Protein AF-A0A656K3R8-F1 (afdb_monomer)

Solvent-accessible surface area (backbone atoms only — not comparable to full-atom values): 5162 Å² total; per-residue (Å²): 130,58,72,66,59,55,52,45,51,52,50,17,71,71,46,28,64,57,10,51,79,77,46,58,64,72,65,72,66,46,93,69,83,71,54,73,69,50,43,59,58,57,60,46,23,24,62,45,18,33,52,54,49,70,75,60,67,91,65,60,70,67,32,44,48,43,13,36,44,72,56,42,31,65,88,28,84,27,36,81,81,35,39,43,54,86,69,49,88,132

Radius of gyration: 14.04 Å; Cα contacts (8 Å, |Δi|>4): 116; chains: 1; bounding box: 33×26×38 Å

Sequence (90 aa):
MPDEQVREAGVAGLMHDVGKMMIAPDVLNKPGRLTHEEFETMKAHPELGLKILKENQPVAAMVMDVCLHHHEKVDGSGYPHGLRGEQISL

InterPro domains:
  IPR003607 HD/PDEase domain [cd00077] (1-90)
  IPR037522 HD-GYP domain [PF13487] (1-90)
  IPR037522 HD-GYP domain [PS51832] (1-90)

pLDDT: mean 96.0, std 4.3, range [72.88, 98.75]

Organism: NCBI:txid1194405

Nearest PDB structures (foldseek):
  4me4-assembly1_B  TM=8.931E-01  e=4.136E-05  Persephonella marina EX-H1
  4r8z-assembly1_B  TM=8.145E-01  e=4.108E-04  Pseudomonas aeruginosa PAO1
  3tmc-assembly2_B  TM=8.395E-01  e=8.561E-02  Bdellovibrio bacteriovorus HD100

Mean predicted aligned error: 2.78 Å

Foldseek 3Di:
DPPVVVVLVVLLVVQLQVLLVVQDCCLSVPDDDDDPVSVVSSLCSLVSSLVVCVVDDDRDPVSNLSSNPVQADQCQP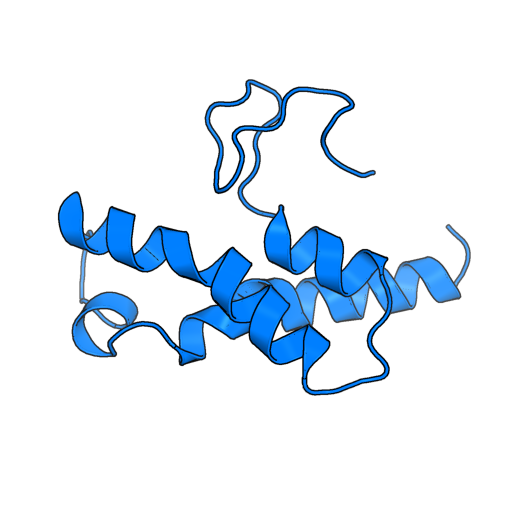GDDRSDHNPSRDD

Secondary structure (DSSP, 8-state):
--HHHHHHHHHHHHHTTGGGGGS-HHHHT-SSPPPHHHHHHHTTHHHHHHHHHHHS----HHHHHHHHHTT--TBS--SSS--BGGGS--

Structure (mmCIF, N/CA/C/O backbone):
data_AF-A0A656K3R8-F1
#
_entry.id   AF-A0A656K3R8-F1
#
loop_
_atom_site.group_PDB
_atom_site.id
_atom_site.type_symbol
_atom_site.label_atom_id
_atom_site.label_alt_id
_at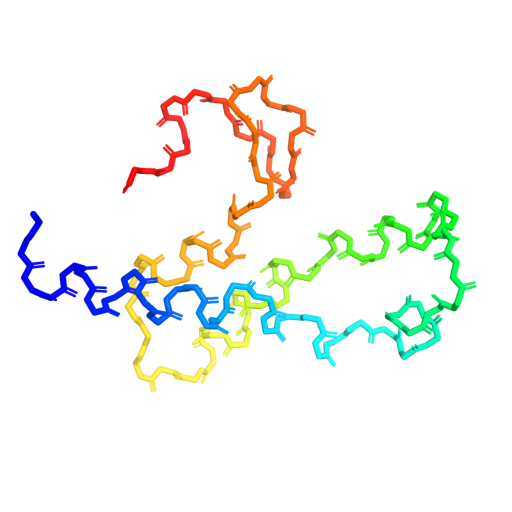om_site.label_comp_id
_atom_site.label_asym_id
_atom_site.label_entity_id
_atom_site.label_seq_id
_atom_site.pdbx_PDB_ins_code
_atom_site.Cartn_x
_atom_site.Cartn_y
_atom_site.Cartn_z
_atom_site.occupancy
_atom_site.B_iso_or_equiv
_atom_site.auth_seq_id
_atom_site.auth_comp_id
_atom_site.auth_asym_id
_atom_site.auth_atom_id
_atom_site.pdbx_PDB_model_num
ATOM 1 N N . MET A 1 1 ? 2.950 -5.379 -24.511 1.00 72.88 1 MET A N 1
ATOM 2 C CA . MET A 1 1 ? 3.899 -5.550 -23.393 1.00 72.88 1 MET A CA 1
ATOM 3 C C . MET A 1 1 ? 4.693 -6.818 -23.654 1.00 72.88 1 MET A C 1
ATOM 5 O O . MET A 1 1 ? 4.084 -7.761 -24.147 1.00 72.88 1 MET A O 1
ATOM 9 N N . PRO A 1 2 ? 6.009 -6.840 -23.407 1.00 92.25 2 PRO A N 1
ATOM 10 C CA . PRO A 1 2 ? 6.803 -8.066 -23.413 1.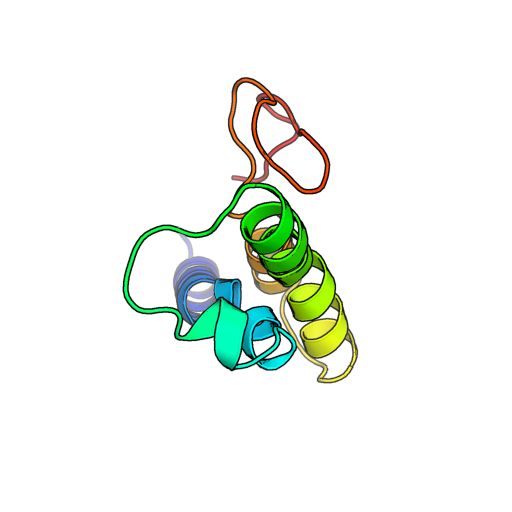00 92.25 2 PRO A CA 1
ATOM 11 C C . PRO A 1 2 ? 6.255 -9.093 -22.410 1.00 92.25 2 PRO A C 1
ATOM 13 O O . PRO A 1 2 ? 5.764 -8.704 -21.350 1.00 92.25 2 PRO A O 1
ATOM 16 N N . ASP A 1 3 ? 6.384 -10.385 -22.713 1.00 93.44 3 ASP A N 1
ATOM 17 C CA . ASP A 1 3 ? 5.866 -11.487 -21.881 1.00 93.44 3 ASP A CA 1
ATOM 18 C C . ASP A 1 3 ? 6.365 -11.431 -20.429 1.00 93.44 3 ASP A C 1
ATOM 20 O O . ASP A 1 3 ? 5.628 -11.729 -19.489 1.00 93.44 3 ASP A O 1
ATOM 24 N N . GLU A 1 4 ? 7.608 -10.992 -20.228 1.00 92.50 4 GLU A N 1
ATOM 25 C CA . GLU A 1 4 ? 8.190 -10.813 -18.900 1.00 92.50 4 GLU A CA 1
ATOM 26 C C . GLU A 1 4 ? 7.441 -9.765 -18.069 1.00 92.50 4 GLU A C 1
ATOM 28 O O . GLU A 1 4 ? 7.101 -10.040 -16.920 1.00 92.50 4 GLU A O 1
ATOM 33 N N . GLN A 1 5 ? 7.091 -8.619 -18.660 1.00 91.62 5 GLN A N 1
ATOM 34 C CA . GLN A 1 5 ? 6.325 -7.577 -17.967 1.00 91.62 5 GLN A CA 1
ATOM 35 C C . GLN A 1 5 ? 4.918 -8.058 -17.608 1.00 91.62 5 GLN A C 1
ATOM 37 O O . GLN A 1 5 ? 4.408 -7.737 -16.539 1.00 91.62 5 GLN A O 1
ATOM 42 N N . VAL A 1 6 ? 4.290 -8.858 -18.477 1.00 95.25 6 VAL A N 1
ATOM 43 C CA . VAL A 1 6 ? 2.973 -9.449 -18.193 1.00 95.25 6 VAL A CA 1
ATOM 44 C C . VAL A 1 6 ? 3.060 -10.400 -16.998 1.00 95.25 6 VAL A C 1
ATOM 46 O O . VAL A 1 6 ? 2.212 -10.358 -16.106 1.00 95.25 6 VAL A O 1
ATOM 49 N N . ARG A 1 7 ? 4.111 -11.227 -16.943 1.00 94.69 7 ARG A N 1
ATOM 50 C CA . ARG A 1 7 ? 4.362 -12.129 -15.813 1.00 94.69 7 ARG A CA 1
ATOM 51 C C . ARG A 1 7 ? 4.602 -11.354 -14.519 1.00 94.69 7 ARG A C 1
ATOM 53 O O . ARG A 1 7 ? 4.012 -11.695 -13.498 1.00 94.69 7 ARG A O 1
ATOM 60 N N . GLU A 1 8 ? 5.443 -10.326 -14.552 1.00 94.75 8 GLU A N 1
ATOM 61 C CA . GLU A 1 8 ? 5.730 -9.493 -13.382 1.00 94.75 8 GLU A CA 1
ATOM 62 C C . GLU A 1 8 ? 4.486 -8.753 -12.882 1.00 94.75 8 GLU A C 1
ATOM 64 O O . GLU A 1 8 ? 4.240 -8.758 -11.680 1.00 94.75 8 GLU A O 1
ATOM 69 N N . ALA A 1 9 ? 3.646 -8.227 -13.778 1.00 94.69 9 ALA A N 1
ATOM 70 C CA . ALA A 1 9 ? 2.382 -7.592 -13.408 1.00 94.69 9 ALA A CA 1
ATOM 71 C C . ALA A 1 9 ? 1.424 -8.592 -12.736 1.00 94.69 9 ALA A C 1
ATOM 73 O O . ALA A 1 9 ? 0.759 -8.263 -11.753 1.00 94.69 9 ALA A O 1
ATOM 74 N N . GLY A 1 10 ? 1.397 -9.842 -13.212 1.00 96.06 10 GLY A N 1
ATOM 75 C CA . GLY A 1 10 ? 0.657 -10.925 -12.563 1.00 96.06 10 GLY A CA 1
ATOM 76 C C . GLY A 1 10 ? 1.156 -11.209 -11.143 1.00 96.06 10 GLY A C 1
ATOM 77 O O . GLY A 1 10 ? 0.355 -11.314 -10.215 1.00 96.06 10 GLY A O 1
ATOM 78 N N . VAL A 1 11 ? 2.477 -11.278 -10.947 1.00 96.00 11 VAL A N 1
ATOM 79 C CA . VAL A 1 11 ? 3.075 -11.456 -9.611 1.00 96.00 11 VAL A CA 1
ATOM 80 C C . VAL A 1 11 ? 2.799 -10.246 -8.716 1.00 96.00 11 VAL A C 1
ATOM 82 O O . VAL A 1 11 ? 2.459 -10.425 -7.550 1.00 96.00 11 VAL A O 1
ATOM 85 N N . ALA A 1 12 ? 2.884 -9.029 -9.251 1.00 96.44 12 ALA A N 1
ATOM 86 C CA . ALA A 1 12 ? 2.561 -7.800 -8.537 1.00 96.44 12 ALA A CA 1
ATOM 87 C C . ALA A 1 12 ? 1.112 -7.817 -8.031 1.00 96.44 12 ALA A C 1
ATOM 89 O O . ALA A 1 12 ? 0.870 -7.579 -6.850 1.00 96.44 12 ALA A O 1
ATOM 90 N N . GLY A 1 13 ? 0.162 -8.217 -8.881 1.00 96.12 13 GLY A N 1
ATOM 91 C CA . GLY A 1 13 ? -1.236 -8.400 -8.493 1.00 96.12 13 GLY A CA 1
ATOM 92 C C . GLY A 1 13 ? -1.434 -9.452 -7.397 1.00 96.12 13 GLY A C 1
ATOM 93 O O . GLY A 1 13 ? -2.265 -9.258 -6.516 1.00 96.12 13 GLY A O 1
ATOM 94 N N . LEU A 1 14 ? -0.650 -10.533 -7.387 1.00 96.62 14 LEU A N 1
ATOM 95 C CA . LEU A 1 14 ? -0.712 -11.544 -6.323 1.00 96.62 14 LEU A CA 1
ATOM 96 C C . LEU A 1 14 ? -0.120 -11.056 -4.994 1.00 96.62 14 LEU A C 1
ATOM 98 O O . LEU A 1 14 ? -0.591 -11.461 -3.934 1.00 96.62 14 LEU A O 1
ATOM 102 N N . MET A 1 15 ? 0.910 -10.211 -5.049 1.00 97.12 15 MET A N 1
ATOM 103 C CA . MET A 1 15 ? 1.713 -9.838 -3.880 1.00 97.12 15 MET A CA 1
ATOM 104 C C . MET A 1 15 ? 1.376 -8.464 -3.298 1.00 97.12 15 MET A C 1
ATOM 106 O O . MET A 1 15 ? 1.843 -8.168 -2.201 1.00 97.12 15 MET A O 1
ATOM 110 N N . HIS A 1 16 ? 0.580 -7.634 -3.985 1.00 98.06 16 HIS A N 1
ATOM 111 C CA . HIS A 1 16 ? 0.357 -6.237 -3.587 1.00 98.06 16 HIS A CA 1
ATOM 112 C C . HIS A 1 16 ? -0.105 -6.082 -2.130 1.00 98.06 16 HIS A C 1
ATOM 114 O O . HIS A 1 16 ? 0.340 -5.178 -1.430 1.00 98.06 16 HIS A O 1
ATOM 120 N N . ASP A 1 17 ? -0.919 -7.028 -1.662 1.00 98.44 17 ASP A N 1
ATOM 121 C CA . ASP A 1 17 ? -1.562 -7.027 -0.351 1.00 98.44 17 ASP A CA 1
ATOM 122 C C . ASP A 1 17 ? -0.848 -7.888 0.711 1.00 98.44 17 ASP A C 1
ATOM 124 O O . ASP A 1 17 ? -1.364 -8.054 1.819 1.00 98.44 17 ASP A O 1
ATOM 128 N N . VAL A 1 18 ? 0.337 -8.448 0.422 1.00 97.88 18 VAL A N 1
ATOM 129 C CA . VAL A 1 18 ? 1.024 -9.402 1.324 1.00 97.88 18 VAL A CA 1
ATOM 130 C C . VAL A 1 18 ? 1.278 -8.827 2.724 1.00 97.88 18 VAL A C 1
ATOM 132 O O . VAL A 1 18 ? 1.230 -9.546 3.722 1.00 97.88 18 VAL A O 1
ATOM 135 N N . GLY A 1 19 ? 1.464 -7.509 2.831 1.00 98.12 19 GLY A N 1
ATOM 136 C CA . GLY A 1 19 ? 1.650 -6.832 4.112 1.00 98.12 19 GLY A CA 1
ATOM 137 C C . GLY A 1 19 ? 0.443 -6.891 5.049 1.00 98.12 19 GLY A C 1
ATOM 138 O O . GLY A 1 19 ? 0.612 -6.697 6.254 1.00 98.12 19 GLY A O 1
ATOM 139 N N . LYS A 1 20 ? -0.759 -7.236 4.557 1.00 98.38 20 LYS A N 1
ATOM 140 C CA . 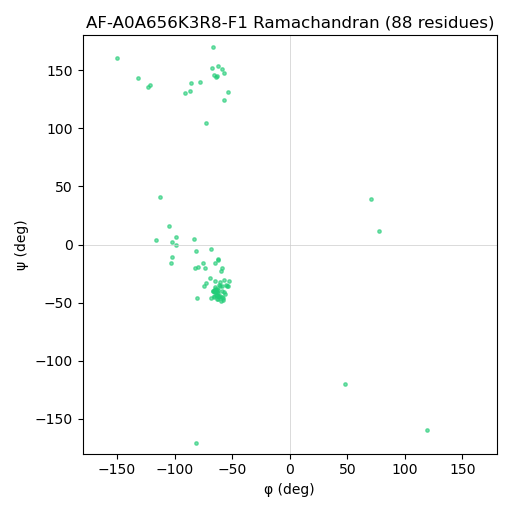LYS A 1 20 ? -1.942 -7.458 5.407 1.00 98.38 20 LYS A CA 1
ATOM 141 C C . LYS A 1 20 ? -1.728 -8.574 6.427 1.00 98.38 20 LYS A C 1
ATOM 143 O O . LYS A 1 20 ? -2.349 -8.542 7.483 1.00 98.38 20 LYS A O 1
ATOM 148 N N . MET A 1 21 ? -0.797 -9.499 6.172 1.00 96.88 21 MET A N 1
ATOM 149 C CA . MET A 1 21 ? -0.383 -10.532 7.132 1.00 96.88 21 MET A CA 1
ATOM 150 C C . MET A 1 21 ? 0.162 -9.961 8.451 1.00 96.88 21 MET A C 1
ATOM 152 O O . MET A 1 21 ? 0.181 -10.665 9.457 1.00 96.88 21 MET A O 1
ATOM 156 N N . MET A 1 22 ? 0.598 -8.698 8.451 1.00 97.56 22 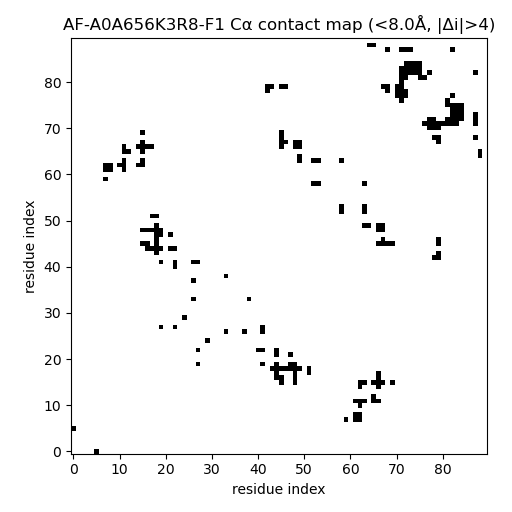MET A N 1
ATOM 157 C CA . MET A 1 22 ? 1.141 -8.004 9.621 1.00 97.56 22 MET A CA 1
ATOM 158 C C . MET A 1 22 ? 0.115 -7.094 10.311 1.00 97.56 22 MET A C 1
ATOM 160 O O . MET A 1 22 ? 0.440 -6.457 11.312 1.00 97.56 22 MET A O 1
ATOM 164 N N . ILE A 1 23 ? -1.114 -7.018 9.794 1.00 98.06 23 ILE A N 1
ATOM 165 C CA . ILE A 1 23 ? -2.202 -6.248 10.398 1.00 98.06 23 ILE A CA 1
ATOM 166 C C . ILE A 1 23 ? -2.898 -7.105 11.457 1.00 98.06 23 ILE A C 1
ATOM 168 O O . ILE A 1 23 ? -3.128 -8.299 11.259 1.00 98.06 23 ILE A O 1
ATOM 172 N N . ALA A 1 24 ? -3.248 -6.491 12.591 1.00 95.94 24 ALA A N 1
ATOM 173 C CA . ALA A 1 24 ? -3.928 -7.176 13.685 1.00 95.94 24 ALA A CA 1
ATOM 174 C C . ALA A 1 24 ? -5.209 -7.884 13.186 1.00 95.94 24 ALA A C 1
ATOM 176 O O . ALA A 1 24 ? -6.022 -7.237 12.516 1.00 95.94 24 ALA A O 1
ATOM 177 N N . PRO A 1 25 ? -5.437 -9.172 13.523 1.00 96.81 25 PRO A N 1
ATOM 178 C CA . PRO A 1 25 ? -6.573 -9.938 13.009 1.00 96.81 25 PRO A CA 1
ATOM 179 C C . PRO A 1 25 ? -7.940 -9.300 13.263 1.00 96.81 25 PRO A C 1
ATOM 181 O O . PRO A 1 25 ? -8.806 -9.394 12.396 1.00 96.81 25 PRO A O 1
ATOM 184 N N . ASP A 1 26 ? -8.118 -8.622 14.400 1.00 96.81 26 ASP A N 1
ATOM 185 C CA . ASP A 1 26 ? -9.374 -7.950 14.758 1.00 96.81 26 ASP A CA 1
ATOM 186 C C . ASP A 1 26 ? -9.660 -6.724 13.881 1.00 96.81 26 ASP A C 1
ATOM 188 O O . ASP A 1 26 ? -10.820 -6.409 13.631 1.00 96.81 26 ASP A O 1
ATOM 192 N N . VAL A 1 27 ? -8.615 -6.055 13.376 1.00 97.75 27 VAL A N 1
ATOM 193 C CA . VAL A 1 27 ? -8.738 -4.961 12.400 1.00 97.75 27 VAL A CA 1
ATOM 194 C C . VAL A 1 27 ? -8.930 -5.536 10.999 1.00 97.75 27 VAL A C 1
ATOM 196 O O . VAL A 1 27 ? -9.822 -5.110 10.271 1.00 97.75 27 VAL A O 1
ATOM 199 N N . LEU A 1 28 ? -8.122 -6.533 10.626 1.00 97.81 28 LEU A N 1
ATOM 200 C CA . LEU A 1 28 ? -8.149 -7.145 9.297 1.00 97.81 28 LEU A CA 1
ATOM 201 C C . LEU A 1 28 ? -9.486 -7.830 8.984 1.00 97.81 28 LEU A C 1
ATOM 203 O O . LEU A 1 28 ? -9.994 -7.703 7.874 1.00 97.81 28 LEU A O 1
ATOM 207 N N . ASN A 1 29 ? -10.055 -8.539 9.960 1.00 97.44 29 ASN A N 1
ATOM 208 C CA . ASN A 1 29 ? -11.265 -9.348 9.791 1.00 97.44 29 ASN A CA 1
ATOM 209 C C . ASN A 1 29 ? -12.508 -8.698 10.407 1.00 97.44 29 ASN A C 1
ATOM 211 O O . ASN A 1 29 ? -13.510 -9.381 10.636 1.00 97.44 29 ASN A O 1
ATOM 215 N N . LYS A 1 30 ? -12.459 -7.395 10.708 1.00 97.31 30 LYS A N 1
ATOM 216 C CA . LYS A 1 30 ? -13.573 -6.702 11.350 1.00 97.31 30 LYS A CA 1
ATOM 217 C C . LYS A 1 30 ? -14.850 -6.833 10.508 1.00 97.31 30 LYS A C 1
ATOM 219 O O . LYS A 1 30 ? -14.864 -6.410 9.349 1.00 97.31 30 LYS A O 1
ATOM 224 N N . PRO A 1 31 ? -15.960 -7.342 11.070 1.00 95.88 31 PRO A N 1
ATOM 225 C CA . PRO A 1 31 ? -17.232 -7.339 10.367 1.00 95.88 31 PRO A CA 1
ATOM 226 C C . PRO A 1 31 ? -17.787 -5.908 10.327 1.00 95.88 31 PRO A C 1
ATOM 228 O O . PRO A 1 31 ? -18.292 -5.391 11.322 1.00 95.88 31 PRO A O 1
ATOM 231 N N . GLY A 1 32 ? -17.690 -5.256 9.167 1.00 96.19 32 GLY A N 1
ATOM 232 C CA . GLY A 1 32 ? -18.231 -3.916 8.931 1.00 96.19 32 GLY A CA 1
ATOM 233 C C . GLY A 1 32 ? -17.165 -2.890 8.553 1.00 96.19 32 GLY A C 1
ATOM 234 O O . GLY A 1 32 ? -16.093 -3.228 8.064 1.00 96.19 32 GLY A O 1
ATOM 235 N N . ARG A 1 33 ? -17.489 -1.604 8.727 1.00 97.31 33 ARG A N 1
ATOM 236 C CA . ARG A 1 33 ? -16.556 -0.514 8.413 1.00 97.31 33 ARG A CA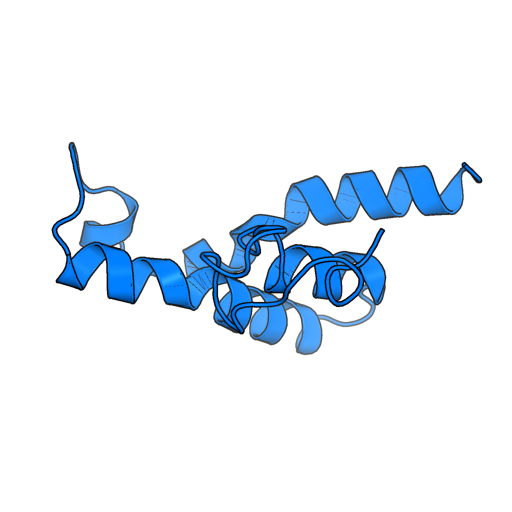 1
ATOM 237 C C . ARG A 1 33 ? -15.517 -0.367 9.520 1.00 97.31 33 ARG A C 1
ATOM 239 O O . ARG A 1 33 ? -15.863 -0.421 10.701 1.00 97.31 33 ARG A O 1
ATOM 246 N N . LEU A 1 34 ? -14.275 -0.116 9.116 1.00 98.19 34 LEU A N 1
ATOM 247 C CA . LEU A 1 34 ? -13.222 0.303 10.031 1.00 98.19 34 LEU A CA 1
ATOM 248 C C . LEU A 1 34 ? -13.546 1.689 10.601 1.00 98.19 34 LEU A C 1
ATOM 250 O O . LEU A 1 34 ? -14.121 2.543 9.917 1.00 98.19 34 LEU A O 1
ATOM 254 N N . THR A 1 35 ? -13.168 1.912 11.855 1.00 98.31 35 THR A N 1
ATOM 255 C CA . THR A 1 35 ? -13.051 3.261 12.407 1.00 98.31 35 THR A CA 1
ATOM 256 C C . THR A 1 35 ? -11.904 3.998 11.715 1.00 98.31 35 THR A C 1
ATOM 258 O O . THR A 1 35 ? -11.109 3.409 10.980 1.00 98.31 35 THR A O 1
ATOM 261 N N . HIS A 1 36 ? -11.798 5.305 11.952 1.00 98.00 36 HIS A N 1
ATOM 262 C CA . HIS A 1 36 ? -10.690 6.084 11.411 1.00 98.00 36 HIS A CA 1
ATOM 263 C C . HIS A 1 36 ? -9.326 5.549 11.884 1.00 98.00 36 HIS A C 1
ATOM 265 O O . HIS A 1 36 ? -8.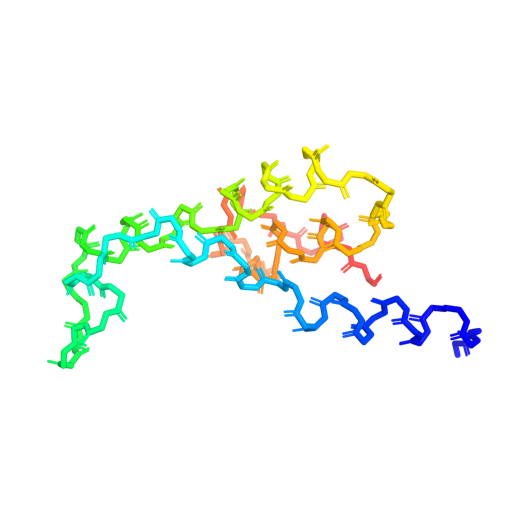443 5.334 11.064 1.00 98.00 36 HIS A O 1
ATOM 271 N N . GLU A 1 37 ? -9.182 5.246 13.174 1.00 97.75 37 GLU A N 1
ATOM 272 C CA . GLU A 1 37 ? -7.936 4.728 13.765 1.00 97.75 37 GLU A CA 1
ATOM 273 C C . GLU A 1 37 ? -7.563 3.334 13.234 1.00 97.75 37 GLU A C 1
ATOM 275 O O . GLU A 1 37 ? -6.402 3.049 12.932 1.00 97.75 37 GLU A O 1
ATOM 280 N N . GLU A 1 38 ? -8.560 2.465 13.062 1.00 98.25 38 GLU A N 1
ATOM 281 C CA . GLU A 1 38 ? -8.375 1.144 12.458 1.00 98.25 38 GLU A CA 1
ATOM 282 C C . GLU A 1 38 ? -7.948 1.255 10.993 1.00 98.25 38 GLU A C 1
ATOM 284 O O . GLU A 1 38 ? -7.087 0.504 10.534 1.00 98.25 38 GLU A O 1
ATOM 289 N N . PHE A 1 39 ? -8.517 2.212 10.258 1.00 98.00 39 PHE A N 1
ATOM 290 C CA . PHE A 1 39 ? -8.118 2.478 8.883 1.00 98.00 39 PHE A CA 1
ATOM 291 C C . PHE A 1 39 ? -6.690 3.032 8.797 1.00 98.00 39 PHE A C 1
ATOM 293 O O . PHE A 1 39 ? -5.931 2.589 7.941 1.00 98.00 39 PHE A O 1
ATOM 300 N N . GLU A 1 40 ? -6.279 3.921 9.706 1.00 97.38 40 GLU A N 1
ATOM 301 C CA . GLU A 1 40 ? -4.884 4.382 9.777 1.00 97.38 40 GLU A CA 1
ATOM 302 C C . GLU A 1 40 ? -3.909 3.234 10.075 1.00 97.38 40 GLU A C 1
ATOM 304 O O . GLU A 1 40 ? -2.831 3.176 9.490 1.00 97.38 40 GLU A O 1
ATOM 309 N N . THR A 1 41 ? -4.317 2.252 10.885 1.00 97.12 41 THR A N 1
ATOM 310 C CA . THR A 1 41 ? -3.537 1.017 11.079 1.00 97.12 41 THR A CA 1
ATOM 311 C C . THR A 1 41 ? -3.471 0.187 9.794 1.00 97.12 41 THR A C 1
ATOM 313 O O . THR A 1 41 ? -2.399 -0.269 9.400 1.00 97.12 41 THR A O 1
ATOM 316 N N . MET A 1 42 ? -4.601 0.012 9.100 1.00 98.25 42 MET A N 1
ATOM 317 C CA . MET A 1 42 ? -4.666 -0.717 7.827 1.00 98.25 42 MET A CA 1
ATOM 318 C C . MET A 1 42 ? -3.757 -0.094 6.757 1.00 98.25 42 MET A C 1
ATOM 320 O O . MET A 1 42 ? -3.147 -0.823 5.976 1.00 98.25 42 MET A O 1
ATOM 324 N N . LYS A 1 43 ? -3.615 1.237 6.734 1.00 98.31 43 LYS A N 1
ATOM 325 C CA . LYS A 1 43 ? -2.764 1.961 5.773 1.00 98.31 43 LYS A CA 1
ATOM 326 C C . LYS A 1 43 ? -1.273 1.625 5.873 1.00 98.31 43 LYS A C 1
ATOM 328 O O . LYS A 1 43 ? -0.541 1.941 4.943 1.00 98.31 43 LYS A O 1
ATOM 333 N N . ALA A 1 44 ? -0.825 0.953 6.934 1.00 98.06 44 ALA A N 1
ATOM 334 C CA . ALA A 1 44 ? 0.559 0.499 7.067 1.00 98.06 44 ALA A CA 1
ATOM 335 C C . ALA A 1 44 ? 0.897 -0.727 6.192 1.00 98.06 44 ALA A C 1
ATOM 337 O O . ALA A 1 44 ? 2.073 -1.032 5.986 1.00 98.06 44 ALA A O 1
ATOM 338 N N . HIS A 1 45 ? -0.101 -1.459 5.673 1.00 98.75 45 HIS A N 1
ATOM 339 C CA . HIS A 1 45 ? 0.157 -2.715 4.961 1.00 98.75 45 HIS A CA 1
ATOM 340 C C . HIS A 1 45 ? 1.043 -2.594 3.699 1.00 98.75 45 HIS A C 1
ATOM 342 O O . HIS A 1 45 ? 1.800 -3.536 3.475 1.00 98.75 45 HIS A O 1
ATOM 348 N N . PRO A 1 46 ? 1.056 -1.504 2.901 1.00 98.62 46 PRO A N 1
ATOM 349 C CA . PRO A 1 46 ? 1.951 -1.415 1.744 1.00 98.62 46 PRO A CA 1
ATOM 350 C C . PRO A 1 46 ? 3.431 -1.383 2.159 1.00 98.62 46 PRO A C 1
ATOM 352 O O . PRO A 1 46 ? 4.255 -2.123 1.622 1.00 98.62 46 PRO A O 1
ATOM 355 N N . GLU A 1 47 ? 3.776 -0.595 3.184 1.00 98.56 47 GLU A N 1
ATOM 356 C CA . GLU A 1 47 ? 5.148 -0.512 3.708 1.00 98.56 47 GLU A CA 1
ATOM 357 C C . GLU A 1 47 ? 5.590 -1.825 4.371 1.00 98.56 47 GLU A C 1
ATOM 359 O O . GLU A 1 47 ? 6.723 -2.282 4.189 1.00 98.56 47 GLU A O 1
ATOM 364 N N . LEU A 1 48 ? 4.680 -2.472 5.108 1.00 98.44 48 LEU A N 1
ATOM 365 C CA . LEU A 1 48 ? 4.918 -3.794 5.695 1.00 98.44 48 LEU A CA 1
ATOM 366 C C . LEU A 1 48 ? 5.114 -4.858 4.605 1.00 98.44 48 LEU A C 1
ATOM 368 O O . LEU A 1 48 ? 5.999 -5.705 4.730 1.00 98.44 48 LEU A O 1
ATOM 372 N N . GLY A 1 49 ? 4.345 -4.786 3.517 1.00 98.12 49 GLY A N 1
ATOM 373 C CA . GLY A 1 49 ? 4.485 -5.659 2.354 1.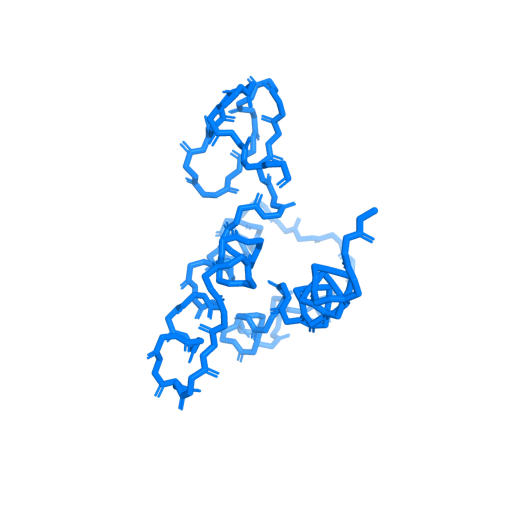00 98.12 49 GLY A CA 1
ATOM 374 C C . GLY A 1 49 ? 5.843 -5.493 1.678 1.00 98.12 49 GLY A C 1
ATOM 375 O O . GLY A 1 49 ? 6.552 -6.480 1.476 1.00 98.12 49 GLY A O 1
ATOM 376 N N . LEU A 1 50 ? 6.277 -4.251 1.441 1.00 98.06 50 LEU A N 1
ATOM 377 C CA . LEU A 1 50 ? 7.615 -3.967 0.916 1.00 98.06 50 LEU A CA 1
ATOM 378 C C . LEU A 1 50 ? 8.716 -4.560 1.804 1.00 98.06 50 LEU A C 1
ATOM 380 O O . LEU A 1 50 ? 9.687 -5.120 1.288 1.00 98.06 50 LEU A O 1
ATOM 384 N N . LYS A 1 51 ? 8.584 -4.441 3.131 1.00 97.56 51 LYS A N 1
ATOM 385 C CA . LYS A 1 51 ? 9.544 -5.020 4.077 1.00 97.56 51 LYS A CA 1
ATOM 386 C C . LYS A 1 51 ? 9.634 -6.541 3.916 1.00 97.56 51 LYS A C 1
ATOM 388 O O . LYS A 1 51 ? 10.739 -7.056 3.762 1.00 97.56 51 LYS A O 1
ATOM 393 N N . ILE A 1 52 ? 8.494 -7.233 3.866 1.00 97.06 52 ILE A N 1
ATOM 394 C CA . ILE A 1 52 ? 8.436 -8.688 3.646 1.00 97.06 52 ILE A CA 1
ATOM 395 C C . ILE A 1 52 ? 9.112 -9.064 2.322 1.00 97.06 52 ILE A C 1
ATOM 397 O O . ILE A 1 52 ? 9.946 -9.969 2.288 1.00 97.06 52 ILE A O 1
ATOM 401 N N . LEU A 1 53 ? 8.794 -8.363 1.231 1.00 96.50 53 LEU A N 1
ATOM 402 C CA . LEU A 1 53 ? 9.348 -8.665 -0.092 1.00 96.50 53 LEU A CA 1
ATOM 403 C C . LEU A 1 53 ? 10.867 -8.446 -0.154 1.00 96.50 53 LEU A C 1
ATOM 405 O O . LEU A 1 53 ? 11.577 -9.250 -0.758 1.00 96.50 53 LEU A O 1
ATOM 409 N N . LYS A 1 54 ? 11.386 -7.405 0.513 1.00 95.62 54 LYS A N 1
ATOM 410 C CA . LYS A 1 54 ? 12.832 -7.135 0.595 1.00 95.62 54 LYS A CA 1
ATOM 411 C C . LYS A 1 54 ? 13.605 -8.220 1.341 1.00 95.62 54 LYS A C 1
ATOM 413 O O . LYS A 1 54 ? 14.766 -8.449 1.011 1.00 95.62 54 LYS A O 1
ATOM 418 N N . GLU A 1 55 ? 12.985 -8.866 2.323 1.00 94.19 55 GLU A N 1
ATOM 419 C CA . GLU A 1 55 ? 13.603 -9.932 3.121 1.00 94.19 55 GLU A CA 1
ATOM 420 C C . GLU A 1 55 ? 13.616 -11.293 2.390 1.00 94.19 55 GLU A C 1
ATOM 422 O O . GLU A 1 55 ? 14.440 -12.145 2.711 1.00 94.19 55 GLU A O 1
ATOM 427 N N . ASN A 1 56 ? 12.768 -11.491 1.369 1.00 85.88 56 ASN A N 1
ATOM 428 C CA . ASN A 1 56 ? 12.550 -12.780 0.690 1.00 85.88 56 ASN A CA 1
ATOM 429 C C . ASN A 1 56 ? 13.046 -12.801 -0.775 1.00 85.88 56 ASN A C 1
ATOM 431 O O . ASN A 1 56 ? 12.376 -13.321 -1.666 1.00 85.88 56 ASN A O 1
ATOM 435 N N . GLN A 1 57 ? 14.215 -12.211 -1.047 1.00 82.00 57 GLN A N 1
ATOM 436 C CA . GLN A 1 57 ? 14.781 -12.094 -2.401 1.00 82.00 57 GLN A CA 1
ATOM 437 C C . GLN A 1 57 ? 15.014 -13.446 -3.114 1.00 82.00 57 GLN A C 1
ATOM 439 O O . GLN A 1 57 ? 15.343 -14.433 -2.451 1.00 82.00 57 GLN A O 1
ATOM 444 N N . PRO A 1 58 ? 14.951 -13.489 -4.467 1.00 88.56 58 PRO A N 1
ATOM 445 C CA . PRO A 1 58 ? 14.791 -12.356 -5.393 1.00 88.56 58 PRO A CA 1
ATOM 446 C C . PRO A 1 58 ? 13.327 -12.020 -5.743 1.00 88.56 58 PRO A C 1
ATOM 448 O O . PRO A 1 58 ? 12.571 -12.879 -6.189 1.00 88.56 58 PRO A O 1
ATOM 451 N N . VAL A 1 59 ? 12.956 -10.736 -5.625 1.00 93.94 59 VAL A N 1
ATOM 452 C CA . VAL A 1 59 ? 11.662 -10.172 -6.062 1.00 93.94 59 VAL A CA 1
ATOM 453 C C . VAL A 1 59 ? 11.926 -9.025 -7.040 1.00 93.94 59 VAL A C 1
ATOM 455 O O . VAL A 1 59 ? 12.806 -8.198 -6.800 1.00 93.94 59 VAL A O 1
ATOM 458 N N . ALA A 1 60 ? 11.181 -8.973 -8.148 1.00 94.94 60 ALA A N 1
ATOM 459 C CA . ALA A 1 60 ? 11.331 -7.928 -9.158 1.00 94.94 60 ALA A CA 1
ATOM 460 C C . ALA A 1 60 ? 11.001 -6.534 -8.595 1.00 94.94 60 ALA A C 1
ATOM 462 O O . ALA A 1 60 ? 10.090 -6.378 -7.780 1.00 94.94 60 ALA A O 1
ATOM 463 N N . ALA A 1 61 ? 11.714 -5.506 -9.064 1.00 94.50 61 ALA A N 1
ATOM 464 C CA . ALA A 1 61 ? 11.526 -4.131 -8.596 1.00 94.50 61 ALA A CA 1
ATOM 465 C C . ALA A 1 61 ? 10.094 -3.623 -8.824 1.00 94.50 61 ALA A C 1
ATOM 467 O O . ALA A 1 61 ? 9.526 -3.005 -7.930 1.00 94.50 61 ALA A O 1
ATOM 468 N N . MET A 1 62 ? 9.487 -3.959 -9.967 1.00 94.88 62 MET A N 1
ATOM 469 C CA . MET A 1 62 ? 8.100 -3.596 -10.271 1.00 94.88 62 MET A CA 1
ATOM 470 C C . MET A 1 62 ? 7.100 -4.216 -9.283 1.00 94.88 62 MET A C 1
ATOM 472 O O . MET A 1 62 ? 6.185 -3.541 -8.831 1.00 94.88 62 MET A O 1
ATOM 476 N N . VAL A 1 63 ? 7.307 -5.468 -8.863 1.00 96.62 63 VAL A N 1
ATOM 477 C CA . VAL A 1 63 ? 6.446 -6.126 -7.862 1.00 96.62 63 VAL A CA 1
ATOM 478 C C . VAL A 1 63 ? 6.514 -5.400 -6.516 1.00 96.62 63 VAL A C 1
ATOM 480 O O . VAL A 1 63 ? 5.486 -5.182 -5.877 1.00 96.62 63 VAL A O 1
ATOM 483 N N . MET A 1 64 ? 7.719 -5.009 -6.092 1.00 97.25 64 MET A N 1
ATOM 484 C CA . MET A 1 64 ? 7.919 -4.247 -4.855 1.00 97.25 64 MET A CA 1
ATOM 485 C C . MET A 1 64 ? 7.292 -2.853 -4.926 1.00 97.25 64 MET A C 1
ATOM 487 O O . MET A 1 64 ? 6.698 -2.401 -3.950 1.00 97.25 64 MET A O 1
ATOM 491 N N . ASP A 1 65 ? 7.417 -2.191 -6.071 1.00 97.38 65 ASP A N 1
ATOM 492 C CA . ASP A 1 65 ? 6.881 -0.854 -6.288 1.00 97.38 65 ASP A CA 1
ATOM 493 C C . ASP A 1 65 ? 5.344 -0.842 -6.308 1.00 97.38 65 ASP A C 1
ATOM 495 O O . ASP A 1 65 ? 4.729 -0.075 -5.568 1.00 97.38 65 ASP A O 1
ATOM 499 N N . VAL A 1 66 ? 4.712 -1.777 -7.028 1.00 97.50 66 VAL A N 1
ATOM 500 C CA . VAL A 1 66 ? 3.251 -1.954 -6.992 1.00 97.50 66 VAL A CA 1
ATOM 501 C C . VAL A 1 66 ? 2.779 -2.289 -5.575 1.00 97.50 66 VAL A C 1
ATOM 503 O O . VAL A 1 66 ? 1.811 -1.704 -5.097 1.00 97.50 66 VAL A O 1
ATOM 506 N N . CYS A 1 67 ? 3.467 -3.183 -4.859 1.00 98.12 67 CYS A N 1
ATOM 507 C CA . CYS A 1 67 ? 3.114 -3.493 -3.472 1.00 98.12 67 CYS A CA 1
ATOM 508 C C . CYS A 1 67 ? 3.127 -2.248 -2.576 1.00 98.12 67 CYS A C 1
ATOM 510 O O . CYS A 1 67 ? 2.198 -2.062 -1.795 1.00 98.12 67 CYS A O 1
ATOM 512 N N . LEU A 1 68 ? 4.107 -1.358 -2.739 1.00 98.44 68 LEU A N 1
ATOM 513 C CA . LEU A 1 68 ? 4.214 -0.139 -1.941 1.00 98.44 68 LEU A CA 1
ATOM 514 C C . LEU A 1 68 ? 3.198 0.944 -2.336 1.00 98.44 68 LEU A C 1
ATOM 516 O O . LEU A 1 68 ? 2.712 1.662 -1.465 1.00 98.44 68 LEU A O 1
ATOM 520 N N . HIS A 1 69 ? 2.884 1.068 -3.628 1.00 98.50 69 HIS A N 1
ATOM 521 C CA . HIS A 1 69 ? 2.190 2.237 -4.174 1.00 98.50 69 HIS A CA 1
ATOM 522 C C . HIS A 1 69 ? 0.798 1.955 -4.764 1.00 98.50 69 HIS A C 1
ATOM 524 O O . HIS A 1 69 ? 0.161 2.877 -5.264 1.00 98.50 69 HIS A O 1
ATOM 530 N N . HIS A 1 70 ? 0.258 0.733 -4.685 1.00 97.81 70 HIS A N 1
ATOM 531 C CA . HIS A 1 70 ? -1.063 0.402 -5.257 1.00 97.81 70 HIS A CA 1
ATOM 532 C C . HIS A 1 70 ? -2.253 1.180 -4.652 1.00 97.81 70 HIS A C 1
ATOM 534 O O . HIS A 1 70 ? -3.356 1.146 -5.201 1.00 97.81 70 HIS A O 1
ATOM 540 N N . HIS A 1 71 ? -2.051 1.877 -3.530 1.00 98.12 71 HIS A N 1
ATOM 541 C CA . HIS A 1 71 ? -3.031 2.778 -2.920 1.00 98.12 71 HIS A CA 1
ATOM 542 C C . HIS A 1 71 ? -2.763 4.270 -3.164 1.00 98.12 71 HIS A C 1
ATOM 544 O O . HIS A 1 71 ? -3.535 5.121 -2.701 1.00 98.12 71 HIS A O 1
ATOM 550 N N . GLU A 1 72 ? -1.719 4.598 -3.921 1.00 98.38 72 GLU A N 1
ATOM 551 C CA . GLU A 1 72 ? -1.497 5.948 -4.414 1.00 98.38 72 GLU A CA 1
ATOM 552 C C . GLU A 1 72 ? -2.572 6.338 -5.430 1.00 98.38 72 GLU A C 1
ATOM 554 O O . GLU A 1 72 ? -3.183 5.505 -6.104 1.00 98.38 72 GLU A O 1
ATOM 559 N N . LYS A 1 73 ? -2.844 7.639 -5.518 1.00 97.94 73 LYS A N 1
ATOM 560 C CA . LYS A 1 73 ? -3.873 8.190 -6.402 1.00 97.94 73 LYS A CA 1
ATOM 561 C C . LYS A 1 73 ? -3.294 9.352 -7.174 1.00 97.94 73 LYS A C 1
ATOM 563 O O . LYS A 1 73 ? -2.569 10.157 -6.611 1.00 97.94 73 LYS A O 1
ATOM 568 N N . VAL A 1 74 ? -3.686 9.491 -8.436 1.00 97.56 74 VAL A N 1
ATOM 569 C CA . VAL A 1 74 ? -3.171 10.527 -9.350 1.00 97.56 74 VAL A CA 1
ATOM 570 C C . VAL A 1 74 ? -3.280 11.949 -8.775 1.00 97.56 74 VAL A C 1
ATOM 572 O O . VAL A 1 74 ? -2.420 12.785 -9.047 1.00 97.56 74 VAL A O 1
ATOM 575 N N . ASP A 1 75 ? -4.299 12.220 -7.954 1.00 98.00 75 ASP A N 1
ATOM 576 C CA . ASP A 1 75 ? -4.526 13.511 -7.291 1.00 98.00 75 ASP A CA 1
ATOM 577 C C . ASP A 1 75 ? -3.691 13.735 -6.008 1.00 98.00 75 ASP A C 1
ATOM 579 O O . ASP A 1 75 ? -3.711 14.826 -5.432 1.00 98.00 75 ASP A O 1
ATOM 583 N N . GLY A 1 76 ? -2.936 12.731 -5.558 1.00 97.88 76 GLY A N 1
ATOM 584 C CA . GLY A 1 76 ? -2.138 12.754 -4.331 1.00 97.88 76 GLY A CA 1
ATOM 585 C C . GLY A 1 76 ? -2.934 12.557 -3.046 1.00 97.88 76 GLY A C 1
ATOM 586 O O . GLY A 1 76 ? -2.395 12.790 -1.969 1.00 97.88 76 GLY A O 1
ATOM 587 N N . SER A 1 77 ? -4.205 12.150 -3.123 1.00 97.81 77 SER A N 1
ATOM 588 C CA . SER A 1 77 ? -5.011 11.788 -1.943 1.00 97.81 77 SER A CA 1
ATOM 589 C C . SER A 1 77 ? -4.788 10.341 -1.472 1.00 97.81 77 SER A C 1
ATOM 591 O O . SER A 1 77 ? -5.503 9.853 -0.591 1.00 97.81 77 SER A O 1
ATOM 593 N N . GLY A 1 78 ? -3.845 9.637 -2.104 1.00 98.00 78 GLY A N 1
ATOM 594 C CA . GLY A 1 78 ? -3.441 8.276 -1.772 1.00 98.00 78 GLY A CA 1
ATOM 595 C C . GLY A 1 78 ? -2.451 8.196 -0.609 1.00 98.00 78 GLY A C 1
ATOM 596 O O . GLY A 1 78 ? -2.220 9.167 0.112 1.00 98.00 78 GLY A O 1
ATOM 597 N N . TYR A 1 79 ? -1.916 6.999 -0.399 1.00 98.44 79 TYR A N 1
ATOM 598 C CA . TYR A 1 79 ? -0.948 6.677 0.649 1.00 98.44 79 TYR A CA 1
ATOM 599 C C . TYR A 1 79 ? -0.042 5.524 0.164 1.00 98.44 79 TYR A C 1
ATOM 601 O O . TYR A 1 79 ? -0.455 4.800 -0.749 1.00 98.44 79 TYR A O 1
ATOM 609 N N . PRO A 1 80 ? 1.146 5.303 0.762 1.00 97.88 80 PRO A N 1
ATOM 610 C CA . PRO A 1 80 ? 1.692 5.945 1.968 1.00 97.88 80 PRO A CA 1
ATOM 611 C C . PRO A 1 80 ? 2.362 7.312 1.753 1.00 97.88 80 PRO A C 1
ATOM 613 O O . PRO A 1 80 ? 2.489 8.073 2.710 1.00 97.88 80 PRO A O 1
ATOM 616 N N . HIS A 1 81 ? 2.774 7.651 0.533 1.00 98.25 81 HIS A N 1
ATOM 617 C CA . HIS A 1 81 ? 3.614 8.816 0.243 1.00 98.25 81 HIS A CA 1
ATOM 618 C C . HIS A 1 81 ? 2.849 10.008 -0.350 1.00 98.25 81 HIS A C 1
ATOM 620 O O . HIS A 1 81 ? 3.375 11.122 -0.348 1.00 98.25 81 HIS A O 1
ATOM 626 N N . GLY A 1 82 ? 1.623 9.806 -0.843 1.00 97.88 82 GLY A N 1
ATOM 627 C CA . GLY A 1 82 ? 0.818 10.876 -1.441 1.00 97.88 82 GLY A CA 1
ATOM 628 C C . GLY A 1 82 ? 1.371 11.327 -2.796 1.00 97.88 82 GLY A C 1
ATOM 629 O O . GLY A 1 82 ? 1.410 12.526 -3.092 1.00 97.88 82 GLY A O 1
ATOM 630 N N . LEU A 1 83 ? 1.837 10.365 -3.596 1.00 98.19 83 LEU A N 1
ATOM 631 C CA . LEU A 1 83 ? 2.421 10.590 -4.919 1.00 98.19 83 LEU A CA 1
ATOM 632 C C . LEU A 1 83 ? 1.377 11.168 -5.882 1.00 98.19 83 LEU A C 1
ATOM 634 O O . LEU A 1 83 ? 0.202 10.813 -5.831 1.00 98.19 83 LEU A O 1
ATOM 638 N N . ARG A 1 84 ? 1.805 12.064 -6.777 1.00 98.00 84 ARG A N 1
ATOM 639 C CA . ARG A 1 84 ? 0.938 12.758 -7.739 1.00 98.00 84 ARG A CA 1
ATOM 640 C C . ARG A 1 84 ? 1.366 12.504 -9.172 1.00 98.00 84 ARG A C 1
ATOM 642 O O . ARG A 1 84 ? 2.545 12.625 -9.497 1.00 98.00 84 ARG A O 1
ATOM 649 N N . GLY A 1 85 ? 0.386 12.268 -10.044 1.00 96.00 85 GLY A N 1
ATOM 650 C CA . GLY A 1 85 ? 0.601 12.148 -11.487 1.00 96.00 85 GLY A CA 1
ATOM 651 C C . GLY A 1 85 ? 1.757 11.211 -11.834 1.00 96.00 85 GLY A C 1
ATOM 652 O O . GLY A 1 85 ? 1.753 10.046 -11.455 1.00 96.00 85 GLY A O 1
ATOM 653 N N . GLU A 1 86 ? 2.763 11.758 -12.511 1.00 96.12 86 GLU A N 1
ATOM 654 C CA . GLU A 1 86 ? 3.941 11.038 -13.016 1.00 96.12 86 GLU A CA 1
ATOM 655 C C . GLU A 1 86 ? 4.895 10.523 -11.924 1.00 96.12 86 GLU A C 1
ATOM 657 O O . GLU A 1 86 ? 5.871 9.845 -12.230 1.00 96.12 86 GLU A 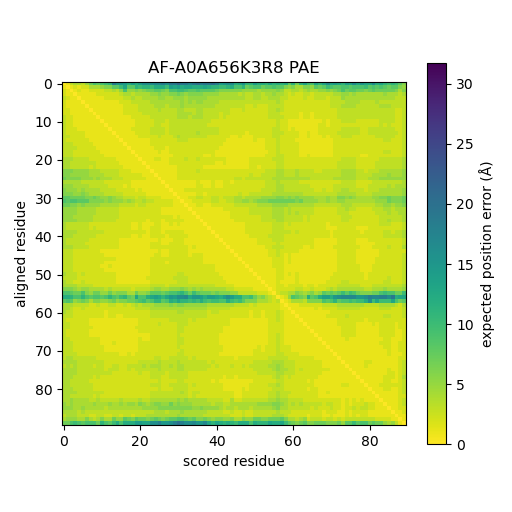O 1
ATOM 662 N N . GLN A 1 87 ? 4.642 10.832 -10.648 1.00 96.31 87 GLN A N 1
ATOM 663 C CA . GLN A 1 87 ? 5.371 10.215 -9.538 1.00 96.31 87 GLN A CA 1
ATOM 664 C C . GLN A 1 87 ? 4.939 8.760 -9.296 1.00 96.31 87 GLN A C 1
ATOM 666 O O . GLN A 1 87 ? 5.684 8.017 -8.664 1.00 96.31 87 GLN A O 1
ATOM 671 N N . ILE A 1 88 ? 3.752 8.367 -9.771 1.00 96.12 88 ILE A N 1
ATOM 672 C CA . ILE A 1 88 ? 3.254 6.990 -9.713 1.00 96.12 88 ILE A CA 1
ATOM 673 C C . ILE A 1 88 ? 3.777 6.245 -10.942 1.00 96.12 88 ILE A C 1
ATOM 675 O O . ILE A 1 88 ? 3.693 6.748 -12.064 1.00 96.12 88 ILE A O 1
ATOM 679 N N . SER A 1 89 ? 4.324 5.054 -10.725 1.00 90.19 89 SER A N 1
ATOM 680 C CA . SER A 1 89 ? 4.824 4.187 -11.789 1.00 90.19 89 SER A CA 1
ATOM 681 C C . SER A 1 89 ? 3.722 3.744 -12.761 1.00 90.19 89 SER A C 1
ATOM 683 O O . SER A 1 89 ? 2.539 3.687 -12.416 1.00 90.19 89 SER A O 1
ATOM 685 N N . LEU A 1 90 ? 4.134 3.448 -13.998 1.00 74.56 90 LEU A N 1
ATOM 686 C CA . LEU A 1 90 ? 3.295 2.910 -15.074 1.00 74.56 90 LEU A CA 1
ATOM 687 C C . LEU A 1 90 ? 3.513 1.407 -15.254 1.00 74.56 90 LEU A C 1
ATOM 689 O O . LEU A 1 90 ? 4.683 0.973 -15.138 1.00 74.56 90 LEU A O 1
#